Protein AF-A0A645BWZ3-F1 (afdb_monomer_lite)

pLDDT: mean 87.63, std 8.72, range [56.56, 96.38]

Radius of gyration: 14.16 Å; chains: 1; bounding box: 32×25×33 Å

Foldseek 3Di:
DPPDDDDPPDDDDDWDAPDPHPDTDDDDWDADPNDTDDCPLVPDPPQDPVNNVVVNVVD

Secondary structure (DSSP, 8-state):
-TT----TT------B--SS-SSSB----EEETTEEE-GGGT--SS--HHHHHHHHHT-

Structure (mmCIF, N/CA/C/O backbone):
data_AF-A0A645BWZ3-F1
#
_entry.id   AF-A0A645BWZ3-F1
#
loop_
_atom_site.group_PDB
_atom_site.id
_atom_site.type_symbol
_atom_site.label_atom_id
_atom_site.label_alt_id
_atom_site.label_comp_id
_atom_site.label_asym_id
_atom_site.label_entity_id
_atom_site.label_seq_id
_atom_site.pdbx_PDB_ins_code
_atom_site.Cartn_x
_atom_site.Cartn_y
_atom_site.Cartn_z
_atom_site.occupancy
_atom_site.B_iso_or_equiv
_atom_site.auth_seq_id
_atom_site.auth_comp_id
_atom_site.auth_asym_id
_atom_site.auth_atom_id
_atom_site.pdbx_PDB_model_num
ATOM 1 N N . MET A 1 1 ? -7.664 9.696 -10.864 1.00 67.25 1 MET A N 1
ATOM 2 C CA . MET A 1 1 ? -8.601 10.787 -10.518 1.00 67.25 1 MET A CA 1
ATOM 3 C C . MET A 1 1 ? -8.518 11.027 -9.029 1.00 67.25 1 MET A C 1
ATOM 5 O O . MET A 1 1 ? -8.648 10.074 -8.271 1.00 67.25 1 MET A O 1
ATOM 9 N N . VAL A 1 2 ? -8.268 12.267 -8.622 1.00 84.06 2 VAL A N 1
ATOM 10 C CA . VAL A 1 2 ? -8.299 12.643 -7.206 1.00 84.06 2 VAL A CA 1
ATOM 11 C C . VAL A 1 2 ? -9.757 12.639 -6.742 1.00 84.06 2 VAL A C 1
ATOM 13 O O . VAL A 1 2 ? -10.628 13.105 -7.470 1.00 84.06 2 VAL A O 1
ATOM 16 N N . GLY A 1 3 ? -10.026 12.064 -5.569 1.00 90.81 3 GLY A N 1
ATOM 17 C CA . GLY A 1 3 ? -11.369 12.029 -4.978 1.00 90.81 3 GLY A CA 1
ATOM 18 C C . GLY A 1 3 ? -12.291 10.907 -5.470 1.00 90.81 3 GLY A C 1
ATOM 19 O O . GLY A 1 3 ? -13.433 10.838 -5.025 1.00 90.81 3 GLY A O 1
ATOM 20 N N . LYS A 1 4 ? -11.827 10.002 -6.347 1.00 93.62 4 LYS A N 1
ATOM 21 C CA . LYS A 1 4 ? -12.610 8.813 -6.723 1.00 93.62 4 LYS A CA 1
ATOM 22 C C . LYS A 1 4 ? -12.662 7.836 -5.532 1.00 93.62 4 LYS A C 1
ATOM 24 O O . LYS A 1 4 ? -11.591 7.427 -5.078 1.00 93.62 4 LYS A O 1
ATOM 29 N N . PRO A 1 5 ? -13.849 7.415 -5.052 1.00 93.88 5 PRO A N 1
ATOM 30 C CA . PRO A 1 5 ? -13.939 6.336 -4.078 1.00 93.88 5 PRO A CA 1
ATOM 31 C C . PRO A 1 5 ? -13.466 5.026 -4.715 1.00 93.88 5 PRO A C 1
ATO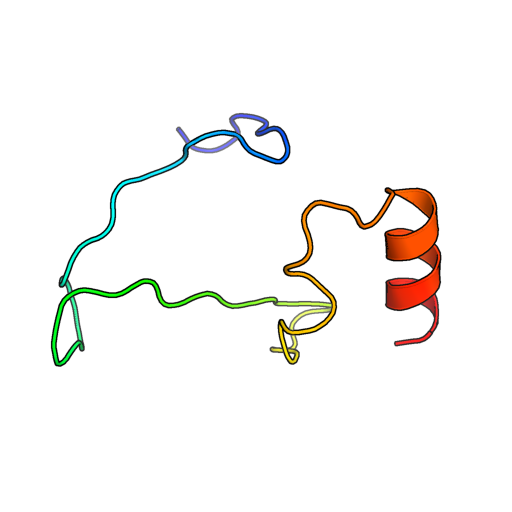M 33 O O . PRO A 1 5 ? -13.790 4.734 -5.867 1.00 93.88 5 PRO A O 1
ATOM 36 N N . ILE A 1 6 ? -12.707 4.246 -3.954 1.00 91.94 6 ILE A N 1
ATOM 37 C CA . ILE A 1 6 ? -12.174 2.947 -4.371 1.00 91.94 6 ILE A CA 1
ATOM 38 C C . ILE A 1 6 ? -12.724 1.853 -3.464 1.00 91.94 6 ILE A C 1
ATOM 40 O O . ILE A 1 6 ? -12.954 2.082 -2.275 1.00 91.94 6 ILE A O 1
ATOM 44 N N . ARG A 1 7 ? -12.942 0.661 -4.019 1.00 91.25 7 ARG A N 1
ATOM 45 C CA . ARG A 1 7 ? -13.344 -0.522 -3.245 1.00 91.25 7 ARG A CA 1
ATOM 46 C C . ARG A 1 7 ? -12.144 -1.427 -2.979 1.00 91.25 7 ARG A C 1
ATOM 48 O O . ARG A 1 7 ? -11.193 -1.464 -3.759 1.00 91.25 7 ARG A O 1
ATOM 55 N N . ARG A 1 8 ? -12.186 -2.198 -1.888 1.00 87.38 8 ARG A N 1
ATOM 56 C CA . ARG A 1 8 ? -11.180 -3.240 -1.632 1.00 87.38 8 ARG A CA 1
ATOM 57 C C . ARG A 1 8 ? -11.143 -4.211 -2.817 1.00 87.38 8 ARG A C 1
ATOM 59 O O . ARG A 1 8 ? -12.189 -4.663 -3.271 1.00 87.38 8 ARG A O 1
ATOM 66 N N . GLY A 1 9 ? -9.941 -4.512 -3.305 1.00 87.69 9 GLY A N 1
ATOM 67 C CA . GLY A 1 9 ? -9.725 -5.379 -4.468 1.00 87.69 9 GLY A CA 1
ATOM 68 C C . GLY A 1 9 ? -9.814 -4.674 -5.826 1.00 87.69 9 GLY A C 1
ATOM 69 O O . GLY A 1 9 ? -9.526 -5.300 -6.841 1.00 87.69 9 GLY A O 1
ATOM 70 N N . GLU A 1 10 ? -10.165 -3.386 -5.869 1.00 92.88 10 GLU A N 1
ATOM 71 C CA . GLU A 1 10 ? -10.157 -2.614 -7.112 1.00 92.88 10 GLU A CA 1
ATOM 72 C C . GLU A 1 10 ? -8.725 -2.419 -7.631 1.00 92.88 10 GLU A C 1
ATOM 74 O O . GLU A 1 10 ? -7.820 -2.027 -6.890 1.00 92.88 10 GLU A O 1
ATOM 79 N N . GLN A 1 11 ? -8.510 -2.672 -8.923 1.00 94.31 11 GLN A N 1
ATOM 80 C CA . GLN A 1 11 ? -7.221 -2.435 -9.563 1.00 94.31 11 GLN A CA 1
ATOM 81 C C . GLN A 1 11 ? -6.984 -0.928 -9.734 1.00 94.31 11 GLN A C 1
ATOM 83 O O . GLN A 1 11 ? -7.716 -0.250 -10.452 1.00 94.31 11 GLN A O 1
ATOM 88 N N . ILE A 1 12 ? -5.925 -0.417 -9.103 1.00 94.62 12 ILE A N 1
ATOM 89 C CA . ILE A 1 12 ? -5.565 1.014 -9.123 1.00 94.62 12 ILE A CA 1
ATOM 90 C C . ILE A 1 12 ? -4.255 1.313 -9.865 1.00 94.62 12 ILE A C 1
ATOM 92 O O . ILE A 1 12 ? -3.859 2.471 -9.974 1.00 94.62 12 ILE A O 1
ATOM 96 N N . GLY A 1 13 ? -3.576 0.289 -10.386 1.00 93.94 13 GLY A N 1
ATOM 97 C CA . GLY A 1 13 ? -2.308 0.453 -11.089 1.00 93.94 13 GLY A CA 1
ATOM 98 C C . GLY A 1 13 ? -1.721 -0.859 -11.597 1.00 93.94 13 GLY A C 1
ATOM 99 O O . GLY A 1 13 ? -2.307 -1.930 -11.432 1.00 93.94 13 GLY A O 1
ATOM 100 N N . LEU A 1 14 ? -0.553 -0.744 -12.224 1.00 95.69 14 LEU A N 1
ATOM 101 C CA . LEU A 1 14 ? 0.284 -1.852 -12.680 1.00 95.69 14 LEU A CA 1
ATOM 102 C C . LEU A 1 14 ? 1.631 -1.794 -11.948 1.00 95.69 14 LEU A C 1
ATOM 104 O O . LEU A 1 14 ? 2.064 -0.721 -11.527 1.00 95.69 14 LEU A O 1
ATOM 108 N N . MET A 1 15 ? 2.294 -2.943 -11.801 1.00 94.81 15 MET A N 1
ATOM 109 C CA . MET A 1 15 ? 3.663 -2.996 -11.279 1.00 94.81 15 MET A CA 1
ATOM 110 C C . MET A 1 15 ? 4.612 -2.223 -12.203 1.00 94.81 15 MET A C 1
ATOM 112 O O . MET A 1 15 ? 4.433 -2.207 -13.420 1.00 94.81 15 MET A O 1
ATOM 116 N N . GLY A 1 16 ? 5.647 -1.619 -11.626 1.00 95.38 16 GLY A N 1
ATOM 117 C CA . GLY A 1 16 ? 6.675 -0.919 -12.382 1.00 95.38 16 GLY A CA 1
ATOM 118 C C . GLY A 1 16 ? 8.050 -1.029 -11.738 1.00 95.38 16 GLY A C 1
ATOM 119 O O . GLY A 1 16 ? 8.295 -1.857 -10.863 1.00 95.38 16 GLY A O 1
ATOM 120 N N . ASN A 1 17 ? 8.954 -0.171 -12.204 1.00 96.38 17 ASN A N 1
ATOM 121 C CA . ASN A 1 17 ? 10.322 -0.055 -11.699 1.00 96.38 17 ASN A CA 1
ATOM 122 C C . ASN A 1 17 ? 10.805 1.411 -11.686 1.00 96.38 17 ASN A C 1
ATOM 124 O O . ASN A 1 17 ? 11.984 1.696 -11.865 1.00 96.38 17 ASN A O 1
ATOM 128 N N . THR A 1 18 ? 9.882 2.364 -11.564 1.00 95.06 18 THR A N 1
ATOM 129 C CA . THR A 1 18 ? 10.193 3.800 -11.560 1.00 95.06 18 THR A CA 1
ATOM 130 C C . THR A 1 18 ? 10.750 4.254 -10.209 1.00 95.06 18 THR A C 1
ATOM 132 O O . THR A 1 18 ? 10.373 3.715 -9.170 1.00 95.06 18 THR A O 1
ATOM 135 N N . GLY A 1 19 ? 11.580 5.303 -10.201 1.00 94.00 19 GLY A N 1
ATOM 136 C CA . GLY A 1 19 ? 12.152 5.869 -8.975 1.00 94.00 19 GLY A CA 1
ATOM 137 C C . GLY A 1 19 ? 13.344 5.068 -8.446 1.00 94.00 19 GLY A C 1
ATOM 138 O O . GLY A 1 19 ? 14.117 4.495 -9.213 1.00 94.00 19 GLY A O 1
ATOM 139 N N . ARG A 1 20 ? 13.529 5.052 -7.121 1.00 93.94 20 ARG A N 1
ATOM 140 C CA . ARG A 1 20 ? 14.662 4.370 -6.483 1.00 93.94 20 ARG A CA 1
ATOM 141 C C . ARG A 1 20 ? 14.336 2.893 -6.258 1.00 93.94 20 ARG A C 1
ATOM 143 O O . ARG A 1 20 ? 13.876 2.512 -5.188 1.00 93.94 20 ARG A O 1
ATOM 150 N N . SER A 1 21 ? 14.594 2.074 -7.271 1.00 94.06 21 SER A N 1
ATOM 151 C CA . SER A 1 21 ? 14.336 0.633 -7.258 1.00 94.06 21 SER A CA 1
ATOM 152 C C . SER A 1 21 ? 15.498 -0.145 -7.881 1.00 94.06 21 SER A C 1
ATOM 154 O O . SER A 1 21 ? 16.201 0.365 -8.749 1.00 94.06 21 SER A O 1
ATOM 156 N N . ARG A 1 22 ? 15.713 -1.386 -7.427 1.00 93.25 22 ARG A N 1
ATOM 157 C CA . ARG A 1 22 ? 16.714 -2.310 -7.995 1.00 93.25 22 ARG A CA 1
ATOM 158 C C . ARG A 1 22 ? 16.125 -3.281 -9.027 1.00 93.25 22 ARG A C 1
ATOM 160 O O . ARG A 1 22 ? 16.884 -3.934 -9.731 1.00 93.25 22 ARG A O 1
ATOM 167 N N . GLY A 1 23 ? 14.801 -3.388 -9.113 1.00 95.31 23 GLY A N 1
ATOM 168 C CA . GLY A 1 23 ? 14.098 -4.291 -10.026 1.00 95.31 23 GLY A CA 1
ATOM 169 C C . GLY A 1 23 ? 12.577 -4.226 -9.841 1.00 95.31 23 GLY A C 1
ATOM 170 O O . GLY A 1 23 ? 12.121 -3.610 -8.880 1.00 95.31 23 GLY A O 1
ATOM 171 N N . PRO A 1 24 ? 11.773 -4.831 -10.731 1.00 96.38 24 PRO A N 1
ATOM 172 C CA . PRO A 1 24 ? 10.314 -4.703 -10.690 1.00 96.38 24 PRO A CA 1
ATOM 173 C C . PRO A 1 24 ? 9.700 -5.290 -9.410 1.00 96.38 24 PRO A C 1
ATOM 175 O O . PRO A 1 24 ? 9.844 -6.480 -9.142 1.00 96.38 24 PRO A O 1
ATOM 178 N N . HIS A 1 25 ? 9.025 -4.454 -8.619 1.00 95.62 25 HIS A N 1
ATOM 179 C CA . HIS A 1 25 ? 8.276 -4.862 -7.425 1.00 95.62 25 HIS A CA 1
ATOM 180 C C . HIS A 1 25 ? 7.263 -3.780 -7.012 1.00 95.62 25 HIS A C 1
ATOM 182 O O . HIS A 1 25 ? 7.252 -2.677 -7.559 1.00 95.62 25 HIS A O 1
ATOM 188 N N . LEU A 1 26 ? 6.406 -4.101 -6.040 1.00 93.69 26 LEU A N 1
ATOM 189 C CA . LEU A 1 26 ? 5.502 -3.151 -5.392 1.00 93.69 26 LEU A CA 1
ATOM 190 C C . LEU A 1 26 ? 6.037 -2.805 -4.000 1.00 93.69 26 LEU A C 1
ATOM 192 O O . LEU A 1 26 ? 6.232 -3.696 -3.176 1.00 93.69 26 LEU A O 1
ATOM 196 N N . HIS A 1 27 ? 6.217 -1.515 -3.729 1.00 94.69 27 HIS A N 1
ATOM 197 C CA . HIS A 1 27 ? 6.432 -1.007 -2.376 1.00 94.69 27 HIS A CA 1
ATOM 198 C C . HIS A 1 27 ? 5.074 -0.667 -1.755 1.00 94.69 27 HIS A C 1
ATOM 200 O O . HIS A 1 27 ? 4.371 0.207 -2.262 1.00 94.69 27 HIS A O 1
ATOM 206 N N . TYR A 1 28 ? 4.680 -1.387 -0.703 1.00 93.25 28 TYR A N 1
ATOM 207 C CA . TYR A 1 28 ? 3.393 -1.214 -0.024 1.00 93.25 28 TYR A CA 1
ATOM 208 C C . TYR A 1 28 ? 3.607 -0.696 1.399 1.00 93.25 28 TYR A C 1
ATOM 210 O O . TYR A 1 28 ? 4.323 -1.314 2.186 1.00 93.25 28 TYR A O 1
ATOM 218 N N . GLU A 1 29 ? 2.962 0.422 1.729 1.00 94.69 29 GLU A N 1
ATOM 219 C CA . GLU A 1 29 ? 3.038 1.058 3.043 1.00 94.69 29 GLU A CA 1
ATOM 220 C C . GLU A 1 29 ? 1.651 1.217 3.655 1.00 94.69 29 GLU A C 1
ATOM 222 O O . GLU A 1 29 ? 0.666 1.479 2.962 1.00 94.69 29 GLU A O 1
ATOM 227 N N . VAL A 1 30 ? 1.597 1.112 4.982 1.00 93.44 30 VAL A N 1
ATOM 228 C CA . VAL A 1 30 ? 0.414 1.438 5.773 1.00 93.44 30 VAL A CA 1
ATOM 229 C C . VAL A 1 30 ? 0.775 2.571 6.717 1.00 93.44 30 VAL A C 1
ATOM 231 O O . VAL A 1 30 ? 1.725 2.470 7.495 1.00 93.44 30 VAL A O 1
ATOM 234 N N . ILE A 1 31 ? -0.008 3.645 6.651 1.00 93.25 31 ILE A N 1
ATOM 235 C CA . ILE A 1 31 ? 0.134 4.812 7.515 1.00 93.25 31 ILE A CA 1
ATOM 236 C 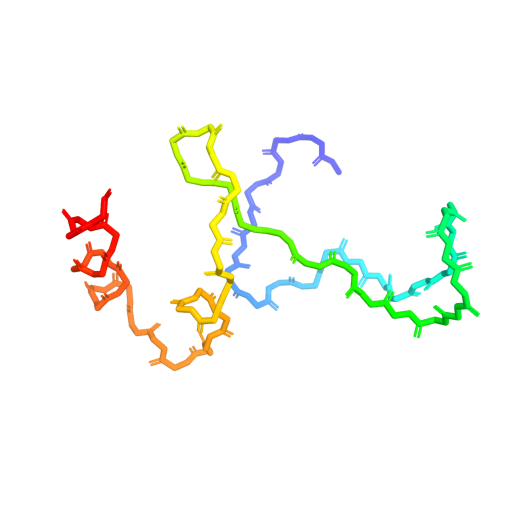C . ILE A 1 31 ? -1.112 4.887 8.393 1.00 93.25 31 ILE A C 1
ATOM 238 O O . ILE A 1 31 ? -2.208 5.163 7.906 1.00 93.25 31 ILE A O 1
ATOM 242 N N . TYR A 1 32 ? -0.942 4.657 9.693 1.00 90.44 32 TYR A N 1
ATOM 243 C CA . TYR A 1 32 ? -2.009 4.772 10.684 1.00 90.44 32 TYR A CA 1
ATOM 244 C C . TYR A 1 32 ? -1.664 5.888 11.664 1.00 90.44 32 TYR A C 1
ATOM 246 O O . TYR A 1 32 ? -0.554 5.929 12.192 1.00 90.44 32 TYR A O 1
ATOM 254 N N . ARG A 1 33 ? -2.590 6.834 11.873 1.00 90.88 33 ARG A N 1
ATOM 255 C CA . ARG A 1 33 ? -2.374 8.015 12.736 1.00 90.88 33 ARG A CA 1
ATOM 256 C C . ARG A 1 33 ? -1.034 8.723 12.458 1.00 90.88 33 ARG A C 1
ATOM 258 O O . ARG A 1 33 ? -0.289 9.061 13.375 1.00 90.88 33 ARG A O 1
ATOM 265 N N . ASN A 1 34 ? -0.730 8.932 11.175 1.00 94.06 34 ASN A N 1
ATOM 266 C CA . ASN A 1 34 ? 0.492 9.589 10.696 1.00 94.06 34 ASN A CA 1
ATOM 267 C C . ASN A 1 34 ? 1.809 8.859 11.044 1.00 94.06 34 ASN A C 1
ATOM 269 O O . ASN A 1 34 ? 2.871 9.478 11.080 1.00 94.06 34 ASN A O 1
ATOM 273 N N . ARG A 1 35 ? 1.755 7.548 11.313 1.00 93.19 35 ARG A N 1
ATOM 274 C CA . ARG A 1 35 ? 2.932 6.710 11.572 1.00 93.19 35 ARG A CA 1
ATOM 275 C C . ARG A 1 35 ? 2.976 5.525 10.605 1.00 93.19 35 ARG A C 1
ATOM 277 O O . ARG A 1 35 ? 1.945 4.870 10.431 1.00 93.19 35 ARG A O 1
ATOM 284 N N . PRO A 1 36 ? 4.139 5.219 10.003 1.00 93.69 36 PRO A N 1
ATOM 285 C CA . PRO A 1 36 ? 4.337 3.961 9.295 1.00 93.69 36 PRO A CA 1
ATOM 286 C C . PRO A 1 36 ? 4.182 2.793 10.271 1.00 93.69 36 PRO A C 1
ATOM 288 O O . PRO A 1 36 ? 4.777 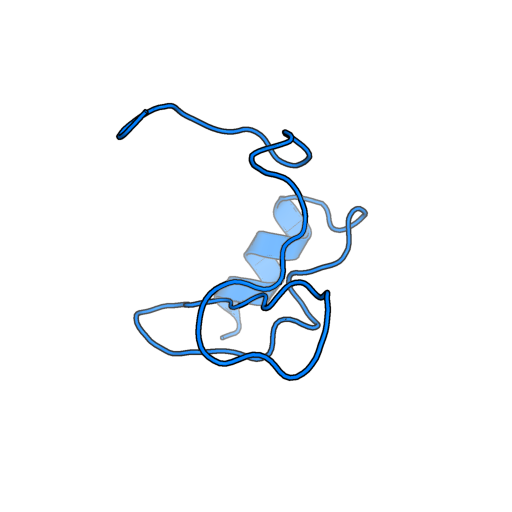2.800 11.350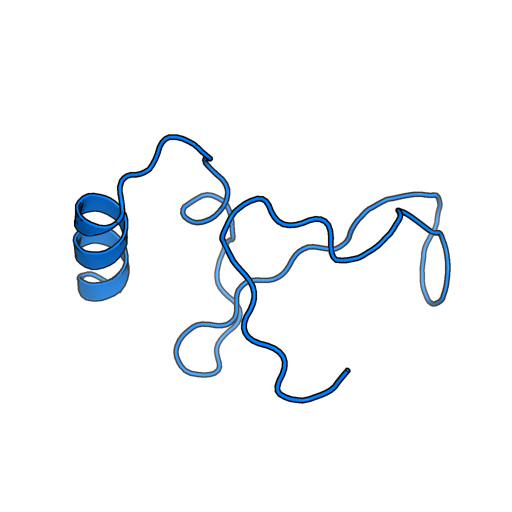 1.00 93.69 36 PRO A O 1
ATOM 291 N N . VAL A 1 37 ? 3.388 1.794 9.900 1.00 91.44 37 VAL A N 1
ATOM 292 C CA . VAL A 1 37 ? 3.190 0.571 10.690 1.00 91.44 37 VAL A CA 1
ATOM 293 C C . VAL A 1 37 ? 3.504 -0.660 9.849 1.00 91.44 37 VAL A C 1
ATOM 295 O O . VAL A 1 37 ? 3.472 -0.608 8.621 1.00 91.44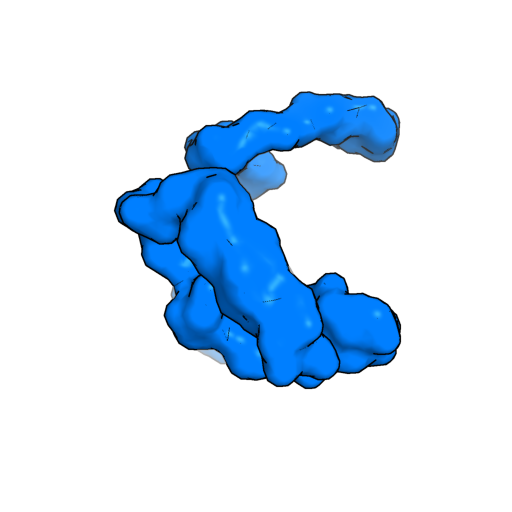 37 VAL A O 1
ATOM 298 N N . ASN A 1 38 ? 3.814 -1.781 10.507 1.00 90.56 38 ASN A N 1
ATOM 299 C CA . ASN A 1 38 ? 4.071 -3.039 9.810 1.00 90.56 38 ASN A CA 1
ATOM 300 C C . ASN A 1 38 ? 2.802 -3.493 9.045 1.00 90.56 38 ASN A C 1
ATOM 302 O O . ASN A 1 38 ? 1.774 -3.734 9.688 1.00 90.56 38 ASN A O 1
ATOM 306 N N . PRO A 1 39 ? 2.855 -3.651 7.706 1.00 90.62 39 PRO A N 1
ATOM 307 C CA . PRO A 1 39 ? 1.687 -4.011 6.903 1.00 90.62 39 PRO A CA 1
ATOM 308 C C . PRO A 1 39 ? 1.172 -5.442 7.097 1.00 90.62 39 PRO A C 1
ATOM 310 O O . PRO A 1 39 ? 0.115 -5.763 6.559 1.00 90.62 39 PRO A O 1
ATOM 313 N N . VAL A 1 40 ? 1.883 -6.312 7.829 1.00 85.69 40 VAL A N 1
ATOM 314 C CA . VAL A 1 40 ? 1.541 -7.744 7.964 1.00 85.69 40 VAL A CA 1
ATOM 315 C C . VAL A 1 40 ? 0.092 -7.977 8.414 1.00 85.69 40 VAL A C 1
ATOM 317 O O . VAL A 1 40 ? -0.558 -8.906 7.944 1.00 85.69 40 VAL A O 1
ATOM 320 N N . ASN A 1 41 ? -0.454 -7.071 9.227 1.00 78.88 41 ASN A N 1
ATOM 321 C CA . ASN A 1 41 ? -1.821 -7.155 9.746 1.00 78.88 41 ASN A CA 1
ATOM 322 C C . ASN A 1 41 ? -2.881 -6.477 8.850 1.00 78.88 41 ASN A C 1
ATOM 324 O O . ASN A 1 41 ? -4.064 -6.498 9.169 1.00 78.88 41 ASN A O 1
ATOM 328 N N . TYR A 1 42 ? -2.473 -5.874 7.730 1.00 83.62 42 TYR A N 1
ATOM 329 C CA . TYR A 1 42 ? -3.333 -5.110 6.813 1.00 83.62 42 TYR A CA 1
ATOM 330 C C . TYR A 1 42 ? -3.456 -5.755 5.423 1.00 83.62 42 TYR A C 1
ATOM 332 O O . TYR A 1 42 ? -4.221 -5.281 4.587 1.00 83.62 42 TYR A O 1
ATOM 340 N N . PHE A 1 43 ? -2.688 -6.814 5.151 1.00 79.06 43 PHE A N 1
ATOM 341 C CA . PHE A 1 43 ? -2.533 -7.364 3.802 1.00 79.06 43 PHE A CA 1
ATOM 342 C C . PHE A 1 43 ? -3.498 -8.511 3.458 1.00 79.06 43 PHE A C 1
ATOM 344 O O . PHE A 1 43 ? -3.746 -8.775 2.281 1.00 79.06 43 PHE A O 1
ATOM 351 N N . SER A 1 44 ? -4.044 -9.217 4.450 1.00 80.00 44 SER A N 1
ATOM 352 C CA . SER A 1 44 ? -4.882 -10.388 4.167 1.00 80.00 44 SER A CA 1
ATOM 353 C C . SER A 1 44 ? -6.188 -9.983 3.477 1.00 80.00 44 SER A C 1
ATOM 355 O O . SER A 1 44 ? -6.810 -8.989 3.852 1.00 80.00 44 SER A O 1
ATOM 357 N N . ARG A 1 45 ? -6.606 -10.747 2.456 1.00 70.12 45 ARG A N 1
ATOM 358 C CA . ARG A 1 45 ? -7.892 -10.561 1.752 1.00 70.12 45 ARG A CA 1
ATOM 359 C C . ARG A 1 45 ? -9.085 -11.061 2.556 1.00 70.12 45 ARG A C 1
ATOM 361 O O . ARG A 1 45 ? -10.176 -10.539 2.363 1.00 70.12 45 ARG A O 1
ATOM 368 N N . ASP A 1 46 ? -8.843 -11.998 3.463 1.00 80.25 46 ASP A N 1
ATOM 369 C CA . ASP A 1 46 ? -9.892 -12.734 4.171 1.00 80.25 46 ASP A CA 1
ATOM 370 C C . ASP A 1 46 ? -10.203 -12.121 5.544 1.00 80.25 46 ASP A C 1
ATOM 372 O O . ASP A 1 46 ? -11.030 -12.631 6.286 1.00 80.25 46 ASP A O 1
ATOM 376 N N . ILE A 1 47 ? -9.538 -11.016 5.904 1.00 81.69 47 ILE A N 1
ATOM 377 C CA . ILE A 1 47 ? -9.910 -10.243 7.093 1.00 81.69 47 ILE A CA 1
ATOM 378 C C . ILE A 1 47 ? -11.243 -9.552 6.813 1.00 81.69 47 ILE A C 1
ATOM 380 O O . ILE A 1 47 ? -11.316 -8.712 5.909 1.00 81.69 47 ILE A O 1
ATOM 384 N N . GLU A 1 48 ? -12.263 -9.869 7.603 1.00 82.38 48 GLU A N 1
ATOM 385 C CA . GLU A 1 48 ? -13.542 -9.167 7.591 1.00 82.38 48 GLU A CA 1
ATOM 386 C C . GLU A 1 48 ? -13.406 -7.747 8.157 1.00 82.38 48 GLU A C 1
ATOM 388 O O . GLU A 1 48 ? -12.520 -7.445 8.961 1.00 82.38 48 GLU A O 1
ATOM 393 N N . ALA A 1 49 ? -14.301 -6.845 7.746 1.00 80.75 49 ALA A N 1
ATOM 394 C CA . ALA A 1 49 ? -14.241 -5.440 8.164 1.00 80.75 49 ALA A CA 1
ATOM 395 C C . ALA A 1 49 ? -14.314 -5.270 9.694 1.00 80.75 49 ALA A C 1
ATOM 397 O O . ALA A 1 49 ? -13.685 -4.375 10.257 1.00 80.75 49 ALA A O 1
ATOM 398 N N . GLU A 1 50 ? -15.060 -6.137 10.376 1.00 83.44 50 GLU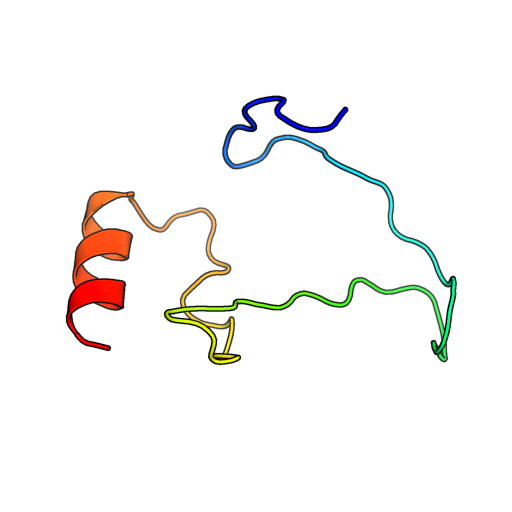 A N 1
ATOM 399 C CA . GLU A 1 50 ? -15.179 -6.105 11.833 1.00 83.44 50 GLU A CA 1
ATOM 400 C C . GLU A 1 50 ? -13.869 -6.501 12.528 1.00 83.44 50 GLU A C 1
ATOM 402 O O . GLU A 1 50 ? -13.432 -5.829 13.465 1.00 83.44 50 GLU A O 1
ATOM 407 N N . ASP A 1 51 ? -13.209 -7.545 12.034 1.00 80.75 51 ASP A N 1
ATOM 408 C CA . ASP A 1 51 ? -11.941 -8.024 12.585 1.00 80.75 51 ASP A CA 1
ATOM 409 C C . ASP A 1 51 ? -10.819 -7.015 12.351 1.00 80.75 51 ASP A C 1
ATOM 411 O O . ASP A 1 51 ? -9.998 -6.764 13.237 1.00 80.75 51 ASP A O 1
ATOM 415 N N . PHE A 1 52 ? -10.846 -6.343 11.199 1.00 82.69 52 PHE A N 1
ATOM 416 C CA . PHE A 1 52 ? -9.970 -5.213 10.928 1.00 82.69 52 PHE A CA 1
ATOM 417 C C . PHE A 1 52 ? -10.154 -4.085 11.951 1.00 82.69 52 PHE A C 1
ATOM 419 O O . PHE A 1 52 ? -9.177 -3.580 12.505 1.00 82.69 52 PHE A O 1
ATOM 426 N N . ASN A 1 53 ? -11.405 -3.715 12.240 1.00 83.12 53 ASN A N 1
ATOM 427 C CA . ASN A 1 53 ? -11.721 -2.655 13.197 1.00 83.12 53 ASN A CA 1
ATOM 428 C C . ASN A 1 53 ? -11.262 -3.005 14.620 1.00 83.12 53 ASN A C 1
ATOM 430 O O . ASN A 1 53 ? -10.718 -2.150 15.324 1.00 83.12 53 ASN A O 1
ATOM 434 N N . LYS A 1 54 ? -11.422 -4.268 15.033 1.00 83.12 54 LYS A N 1
ATOM 435 C CA . LYS A 1 54 ? -10.896 -4.760 16.314 1.00 83.12 54 LYS A CA 1
ATOM 436 C C . LYS A 1 54 ? -9.377 -4.604 16.366 1.00 83.12 54 LYS A C 1
ATOM 438 O O . LYS A 1 54 ? -8.867 -4.031 17.327 1.00 83.12 54 LYS A O 1
ATOM 443 N N . PHE A 1 55 ? -8.674 -5.017 15.313 1.00 77.81 55 PHE A N 1
ATOM 444 C CA . PHE A 1 55 ? -7.217 -4.927 15.234 1.00 77.81 55 PHE A CA 1
ATOM 445 C C . PHE A 1 55 ? -6.698 -3.480 15.350 1.00 77.81 55 PHE A C 1
ATOM 447 O O . PHE A 1 55 ? -5.824 -3.200 16.168 1.00 77.81 55 PHE A O 1
ATOM 454 N N . ILE A 1 56 ? -7.260 -2.538 14.586 1.00 80.50 56 ILE A N 1
ATOM 455 C CA . ILE A 1 56 ? -6.800 -1.136 14.606 1.00 80.50 56 ILE A CA 1
ATOM 456 C C . ILE A 1 56 ? -7.160 -0.394 15.899 1.00 80.50 56 ILE A C 1
ATOM 458 O O . ILE A 1 56 ? -6.507 0.592 16.231 1.00 80.50 56 ILE A O 1
ATOM 462 N N . SER A 1 57 ? -8.192 -0.840 16.626 1.00 75.88 57 SER A N 1
ATOM 463 C CA . SER A 1 57 ? -8.582 -0.235 17.907 1.00 75.88 57 SER A CA 1
ATOM 464 C C . SER A 1 57 ? -7.626 -0.571 19.055 1.00 75.88 57 SER A C 1
ATOM 466 O O . SER A 1 57 ? -7.569 0.174 20.030 1.00 75.88 57 SER A O 1
ATOM 468 N N . GLN A 1 58 ? -6.867 -1.665 18.935 1.00 62.25 58 GLN A N 1
ATOM 469 C CA . GLN A 1 58 ? -5.893 -2.106 19.939 1.00 62.25 58 GLN A CA 1
ATOM 470 C C . GLN A 1 58 ? -4.486 -1.512 19.726 1.00 62.25 58 GLN A C 1
ATOM 472 O O . GLN A 1 58 ? -3.593 -1.770 20.531 1.00 62.25 58 GLN A O 1
ATOM 477 N N . ASN A 1 59 ? -4.304 -0.699 18.675 1.00 56.56 59 ASN A N 1
ATOM 478 C CA . ASN A 1 59 ? -3.070 0.009 18.304 1.00 56.56 59 ASN A CA 1
ATOM 479 C C . ASN A 1 59 ? -3.245 1.545 18.343 1.00 56.56 59 ASN A C 1
ATOM 481 O O . ASN A 1 59 ? -2.220 2.249 18.470 1.00 56.56 59 ASN A O 1
#

Organism: NCBI:txid1076179

InterPro domains:
  IPR011055 Duplicated hybrid motif [G3DSA:2.70.70.10] (1-45)
  IPR011055 Duplicated hybrid motif [SSF51261] (2-42)
  IPR016047 M23ase, beta-sheet core domain [PF01551] (2-39)
  IPR050570 Bacterial cell wall metabolism enzyme [PTHR21666] (3-45)

Sequence (59 aa):
MVGKPIRRGEQIGLMGNTGRSRGPHLHYEVIYRNRPVNPVNYFSRDIEAEDFNKFISQN